Protein AF-A0A959T6V8-F1 (afdb_monomer_lite)

Sequence (102 aa):
MNHRILFAALTISVLSACTDATGQKDPVVLRNNIDSVSYGLGTDIGNNLRMQLQGELLDTLNTAALTEGIRDALDSTERMTADNVRELVQAFMLDAQKRMLA

Structure (mmCIF, N/CA/C/O backbone):
data_AF-A0A959T6V8-F1
#
_entry.id   AF-A0A959T6V8-F1
#
loop_
_atom_site.group_PDB
_atom_site.id
_atom_site.type_symbol
_atom_site.label_atom_id
_atom_site.label_alt_id
_atom_site.label_comp_id
_atom_site.label_asym_id
_atom_site.label_entity_id
_atom_site.label_seq_id
_atom_site.pdbx_PDB_ins_code
_atom_site.Cartn_x
_atom_site.Cartn_y
_atom_site.Cartn_z
_atom_site.occupancy
_atom_site.B_iso_or_equiv
_atom_site.auth_seq_id
_atom_site.auth_comp_id
_atom_site.auth_asym_id
_atom_site.auth_atom_id
_atom_site.pdbx_PDB_model_num
ATOM 1 N N . MET A 1 1 ? 49.125 -53.806 27.723 1.00 37.69 1 MET A N 1
ATOM 2 C CA . MET A 1 1 ? 49.902 -52.648 27.237 1.00 37.69 1 MET A CA 1
ATOM 3 C C . MET A 1 1 ? 48.925 -51.491 27.089 1.00 37.69 1 MET A C 1
ATOM 5 O O . MET A 1 1 ? 48.054 -51.555 26.236 1.00 37.69 1 MET A O 1
ATOM 9 N N . ASN A 1 2 ? 48.971 -50.530 28.017 1.00 41.50 2 ASN A N 1
ATOM 10 C CA . ASN A 1 2 ? 48.029 -49.409 28.103 1.00 41.50 2 ASN A CA 1
ATOM 11 C C . ASN A 1 2 ? 48.447 -48.304 27.128 1.00 41.50 2 ASN A C 1
ATOM 13 O O . ASN A 1 2 ? 49.556 -47.783 27.243 1.00 41.50 2 ASN A O 1
ATOM 17 N N . HIS A 1 3 ? 47.561 -47.898 26.220 1.00 50.44 3 HIS A N 1
ATOM 18 C CA . HIS A 1 3 ? 47.789 -46.736 25.362 1.00 50.44 3 HIS A CA 1
ATOM 19 C C . HIS A 1 3 ? 46.919 -45.571 25.819 1.00 50.44 3 HIS A C 1
ATOM 21 O O . HIS A 1 3 ? 45.766 -45.408 25.437 1.00 50.44 3 HIS A O 1
ATOM 27 N N . ARG A 1 4 ? 47.527 -44.770 26.698 1.00 54.19 4 ARG A N 1
ATOM 28 C CA . ARG A 1 4 ? 47.139 -43.391 26.979 1.00 54.19 4 ARG A CA 1
ATOM 29 C C . ARG A 1 4 ? 47.475 -42.582 25.728 1.00 54.19 4 ARG A C 1
ATOM 31 O O . ARG A 1 4 ? 48.658 -42.404 25.463 1.00 54.19 4 ARG A O 1
ATOM 38 N N . ILE A 1 5 ? 46.484 -42.079 24.997 1.00 64.06 5 ILE A N 1
ATOM 39 C CA . ILE A 1 5 ? 46.678 -40.914 24.126 1.00 64.06 5 ILE A CA 1
ATOM 40 C C . ILE A 1 5 ? 45.480 -39.984 24.309 1.00 64.06 5 ILE A C 1
ATOM 42 O O . ILE A 1 5 ? 44.346 -40.302 23.964 1.00 64.06 5 ILE A O 1
ATOM 46 N N . LEU A 1 6 ? 45.790 -38.844 24.921 1.00 55.56 6 LEU A N 1
ATOM 47 C CA . LEU A 1 6 ? 44.992 -37.632 24.978 1.00 55.56 6 LEU A CA 1
ATOM 48 C C . LEU A 1 6 ? 44.790 -37.102 23.555 1.00 55.56 6 LEU A C 1
ATOM 50 O O . LEU A 1 6 ? 45.769 -36.773 22.893 1.00 55.56 6 LEU A O 1
ATOM 54 N N . PHE A 1 7 ? 43.541 -36.941 23.128 1.00 52.34 7 PHE A N 1
ATOM 55 C CA . PHE A 1 7 ? 43.191 -36.012 22.057 1.00 52.34 7 PHE A CA 1
ATOM 56 C C . PHE A 1 7 ? 42.193 -34.999 22.606 1.00 52.34 7 PHE A C 1
ATOM 58 O O . PHE A 1 7 ? 40.985 -35.214 22.643 1.00 52.34 7 PHE A O 1
ATOM 65 N N . ALA A 1 8 ? 42.748 -33.889 23.084 1.00 55.38 8 ALA A N 1
ATOM 66 C CA . ALA A 1 8 ? 42.037 -32.633 23.185 1.00 55.38 8 ALA A CA 1
ATOM 67 C C . ALA A 1 8 ? 41.895 -32.064 21.768 1.00 55.38 8 ALA A C 1
ATOM 69 O O . ALA A 1 8 ? 42.909 -31.819 21.122 1.00 55.38 8 ALA A O 1
ATOM 70 N N . ALA A 1 9 ? 40.669 -31.854 21.290 1.00 53.91 9 ALA A N 1
ATOM 71 C CA . ALA A 1 9 ? 40.398 -30.952 20.171 1.00 53.91 9 ALA A CA 1
ATOM 72 C C . ALA A 1 9 ? 38.904 -30.591 20.111 1.00 53.91 9 ALA A C 1
ATOM 74 O O . ALA A 1 9 ? 38.096 -31.280 19.500 1.00 53.91 9 ALA A O 1
ATOM 75 N N . LEU A 1 10 ? 38.570 -29.494 20.792 1.00 56.75 10 LEU A N 1
ATOM 76 C CA . LEU A 1 10 ? 37.829 -28.365 20.227 1.00 56.75 10 LEU A CA 1
ATOM 77 C C . LEU A 1 10 ? 36.601 -28.702 19.350 1.00 56.75 10 LEU A C 1
ATOM 79 O O . LEU A 1 10 ? 36.640 -28.587 18.127 1.00 56.75 10 LEU A O 1
ATOM 83 N N . THR A 1 11 ? 35.465 -29.015 19.972 1.00 58.81 11 THR A N 1
ATOM 84 C CA . THR A 1 11 ? 34.165 -28.920 19.295 1.00 58.81 11 THR A CA 1
ATOM 85 C C . THR A 1 11 ? 33.744 -27.452 19.231 1.00 58.81 11 THR A C 1
ATOM 87 O O . THR A 1 11 ? 33.126 -26.932 20.160 1.00 58.81 11 THR A O 1
ATOM 90 N N . ILE A 1 12 ? 34.099 -26.766 18.143 1.00 61.59 12 ILE A N 1
ATOM 91 C CA . ILE A 1 12 ? 33.478 -25.489 17.774 1.00 61.59 12 ILE A CA 1
ATOM 92 C C . ILE A 1 12 ? 32.057 -25.815 17.309 1.00 61.59 12 ILE A C 1
ATOM 94 O O . ILE A 1 12 ? 31.825 -26.162 16.153 1.00 61.59 12 ILE A O 1
ATOM 98 N N . SER A 1 13 ? 31.094 -25.737 18.221 1.00 60.34 13 SER A N 1
ATOM 99 C CA . SER A 1 13 ? 29.684 -25.627 17.862 1.00 60.34 13 SER A CA 1
ATOM 100 C C . SER A 1 13 ? 29.465 -24.243 17.258 1.00 60.34 13 SER A C 1
ATOM 102 O O . SER A 1 13 ? 29.342 -23.250 17.974 1.00 60.34 13 SER A O 1
ATOM 104 N N . VAL A 1 14 ? 29.478 -24.177 15.927 1.00 59.12 14 VAL A N 1
ATOM 105 C CA . VAL A 1 14 ? 29.080 -22.992 15.167 1.00 59.12 14 VAL A CA 1
ATOM 106 C C . VAL A 1 14 ? 27.592 -22.765 15.436 1.00 59.12 14 VAL A C 1
ATOM 108 O O . VAL A 1 14 ? 26.744 -23.493 14.924 1.00 59.12 14 VAL A O 1
ATOM 111 N N . LEU A 1 15 ? 27.262 -21.771 16.264 1.00 56.16 15 LEU A N 1
ATOM 112 C CA . LEU A 1 15 ? 25.916 -21.208 16.292 1.00 56.16 15 LEU A CA 1
ATOM 113 C C . LEU A 1 15 ? 25.716 -20.410 14.997 1.00 56.16 15 LEU A C 1
ATOM 115 O O . LEU A 1 15 ? 25.872 -19.193 14.977 1.00 56.16 15 LEU A O 1
ATOM 119 N N . SER A 1 16 ? 25.361 -21.089 13.909 1.00 59.19 16 SER A N 1
ATOM 120 C CA . SER A 1 16 ? 24.703 -20.452 12.765 1.00 59.19 16 SER A CA 1
ATOM 121 C C . SER A 1 16 ? 23.236 -20.225 13.129 1.00 59.19 16 SER A C 1
ATOM 123 O O . SER A 1 16 ? 22.341 -20.891 12.620 1.00 59.19 16 S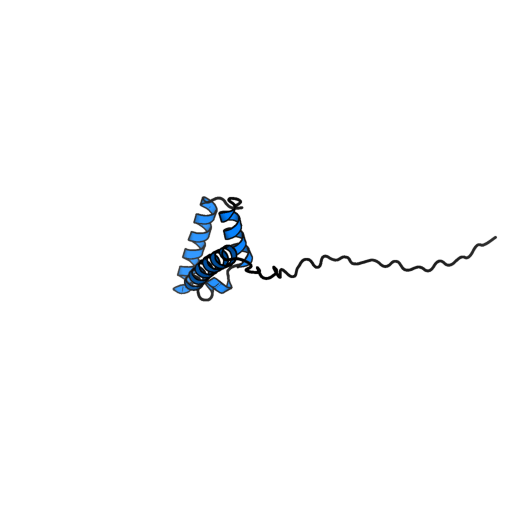ER A O 1
ATOM 125 N N . ALA A 1 17 ? 22.997 -19.331 14.089 1.00 54.56 17 ALA A N 1
ATOM 126 C CA . ALA A 1 17 ? 21.667 -18.814 14.354 1.00 54.56 17 ALA A CA 1
ATOM 127 C C . ALA A 1 17 ? 21.391 -17.705 13.334 1.00 54.56 17 ALA A C 1
ATOM 129 O O . ALA A 1 17 ? 22.110 -16.713 13.278 1.00 54.56 17 ALA A O 1
ATOM 130 N N . CYS A 1 18 ? 20.376 -17.943 12.509 1.00 58.03 18 CYS A N 1
ATOM 131 C CA . CYS A 1 18 ? 19.806 -17.073 11.491 1.00 58.03 18 CYS A CA 1
ATOM 132 C C . CYS A 1 18 ? 19.822 -15.583 11.873 1.00 58.03 18 CYS A C 1
ATOM 134 O O . CYS A 1 18 ? 18.981 -15.121 12.643 1.00 58.03 18 CYS A O 1
ATOM 136 N N . THR A 1 19 ? 20.729 -14.818 11.275 1.00 52.44 19 THR A N 1
ATOM 137 C CA . THR A 1 19 ? 20.688 -13.350 11.243 1.00 52.44 19 THR A CA 1
ATOM 138 C C . THR A 1 19 ? 20.182 -12.869 9.882 1.00 52.44 19 THR A C 1
ATOM 140 O O . THR A 1 19 ? 20.793 -12.024 9.250 1.00 52.44 19 THR A O 1
ATOM 143 N N . ASP A 1 20 ? 19.025 -13.373 9.447 1.00 52.88 20 ASP A N 1
ATOM 144 C CA . ASP A 1 20 ? 18.265 -12.806 8.317 1.00 52.88 20 ASP A CA 1
ATOM 145 C C . ASP A 1 20 ? 17.054 -12.006 8.833 1.00 52.88 20 ASP A C 1
ATOM 147 O O . ASP A 1 20 ? 15.933 -12.143 8.350 1.00 52.88 20 ASP A O 1
ATOM 151 N N . ALA A 1 21 ? 17.245 -11.206 9.886 1.00 51.84 21 ALA A N 1
ATOM 152 C CA . ALA A 1 21 ? 16.153 -10.486 10.551 1.00 51.84 21 ALA A CA 1
ATOM 153 C C . ALA A 1 21 ? 16.436 -8.997 10.793 1.00 51.84 21 ALA A C 1
ATOM 155 O O . ALA A 1 21 ? 15.834 -8.379 11.667 1.00 51.84 21 ALA A O 1
ATOM 156 N N . THR A 1 22 ? 17.303 -8.383 9.992 1.00 50.12 22 THR A N 1
ATOM 157 C CA . THR A 1 22 ? 17.267 -6.929 9.807 1.00 50.12 22 THR A CA 1
ATOM 158 C C . THR A 1 22 ? 16.741 -6.674 8.407 1.00 50.12 22 THR A C 1
ATOM 160 O O . THR A 1 22 ? 17.496 -6.741 7.443 1.00 50.12 22 THR A O 1
ATOM 163 N N . GLY A 1 23 ? 15.427 -6.444 8.299 1.00 54.75 23 GLY A N 1
ATOM 164 C CA . GLY A 1 23 ? 14.684 -6.146 7.067 1.00 54.75 23 GLY A CA 1
ATOM 165 C C . GLY A 1 23 ? 15.055 -4.809 6.422 1.00 54.75 23 GLY A C 1
ATOM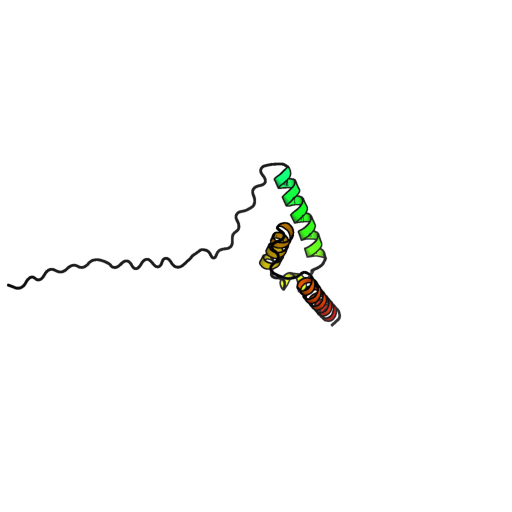 166 O O . GLY A 1 23 ? 14.184 -4.045 6.011 1.00 54.75 23 GLY A O 1
ATOM 167 N N . GLN A 1 24 ? 16.349 -4.516 6.341 1.00 49.44 24 GLN A N 1
ATOM 168 C CA . GLN A 1 24 ? 16.900 -3.419 5.577 1.00 49.44 24 GLN A CA 1
ATOM 169 C C . GLN A 1 24 ? 16.850 -3.851 4.108 1.00 49.44 24 GLN A C 1
ATOM 171 O O . GLN A 1 24 ? 17.792 -4.432 3.580 1.00 49.44 24 GLN A O 1
ATOM 176 N N . LYS A 1 25 ? 15.699 -3.646 3.456 1.00 64.94 25 LYS A N 1
ATOM 177 C CA . LYS A 1 25 ? 15.638 -3.715 1.994 1.00 64.94 25 LYS A CA 1
ATOM 178 C C . LYS A 1 25 ? 16.614 -2.665 1.476 1.00 64.94 25 LYS A C 1
ATOM 180 O O . LYS A 1 25 ? 16.482 -1.493 1.838 1.00 64.94 25 LYS A O 1
ATOM 185 N N . ASP A 1 26 ? 17.598 -3.099 0.694 1.00 75.19 26 ASP A N 1
ATOM 186 C CA . ASP A 1 26 ? 18.554 -2.183 0.086 1.00 75.19 26 ASP A CA 1
ATOM 187 C C . ASP A 1 26 ? 17.798 -1.056 -0.632 1.00 75.19 26 ASP A C 1
ATOM 189 O O . ASP A 1 26 ? 16.762 -1.316 -1.262 1.00 75.19 26 ASP A O 1
ATOM 193 N N . PRO A 1 27 ? 18.273 0.200 -0.536 1.00 78.50 27 PRO A N 1
ATOM 194 C CA . PRO A 1 27 ? 17.648 1.304 -1.241 1.00 78.50 27 PRO A CA 1
ATOM 195 C C . PRO A 1 27 ? 17.534 0.975 -2.730 1.00 78.50 27 PRO A C 1
ATOM 197 O O . PRO A 1 27 ? 18.517 0.597 -3.371 1.00 78.50 27 PRO A O 1
ATOM 200 N N . VAL A 1 28 ? 16.336 1.140 -3.293 1.00 84.81 28 VAL A N 1
ATOM 201 C CA . VAL A 1 28 ? 16.138 0.983 -4.736 1.00 84.81 28 VAL A CA 1
ATOM 202 C C . VAL A 1 28 ? 16.951 2.067 -5.444 1.00 84.81 28 VAL A C 1
ATOM 204 O O . VAL A 1 28 ? 16.689 3.259 -5.287 1.00 84.81 28 VAL A O 1
ATOM 207 N N . VAL A 1 29 ? 17.961 1.658 -6.211 1.00 92.12 29 VAL A N 1
ATOM 208 C CA . VAL A 1 29 ? 18.800 2.577 -6.988 1.00 92.12 29 VAL A CA 1
ATOM 209 C C . VAL A 1 29 ? 18.062 2.965 -8.268 1.00 92.12 29 VAL A C 1
ATOM 211 O O . VAL A 1 29 ? 17.731 2.098 -9.073 1.00 92.12 29 VAL A O 1
ATOM 214 N N . LEU A 1 30 ? 17.846 4.264 -8.481 1.00 95.31 30 LEU A N 1
ATOM 215 C CA . LEU A 1 30 ? 17.198 4.801 -9.682 1.00 95.31 30 LEU A CA 1
ATOM 216 C C . LEU A 1 30 ? 18.247 4.996 -10.784 1.00 95.31 30 LEU A C 1
ATOM 218 O O . LEU A 1 30 ? 19.033 5.942 -10.742 1.00 95.31 30 LEU A O 1
ATOM 222 N N . ARG A 1 31 ? 18.320 4.069 -11.741 1.00 94.81 31 ARG A N 1
ATOM 223 C CA . ARG A 1 31 ? 19.382 4.010 -12.762 1.00 94.81 31 ARG A CA 1
ATOM 224 C C . ARG A 1 31 ? 18.947 4.605 -14.096 1.00 94.81 31 ARG A C 1
ATOM 226 O O . ARG A 1 31 ? 19.798 4.994 -14.891 1.00 94.81 31 ARG A O 1
ATOM 233 N N . ASN A 1 32 ? 17.646 4.641 -14.363 1.00 95.50 32 ASN A N 1
ATOM 234 C CA . ASN A 1 32 ? 17.077 5.133 -15.612 1.00 95.50 32 ASN A CA 1
ATOM 235 C C . ASN A 1 32 ? 15.762 5.907 -15.378 1.00 95.50 32 ASN A C 1
ATOM 237 O O . ASN A 1 32 ? 15.248 5.988 -14.263 1.00 95.50 32 ASN A O 1
ATOM 241 N N . ASN A 1 33 ? 15.205 6.475 -16.451 1.00 96.50 33 ASN A N 1
ATOM 242 C CA . ASN A 1 33 ? 13.979 7.276 -16.378 1.00 96.50 33 ASN A CA 1
ATOM 243 C C . ASN A 1 33 ? 12.757 6.478 -15.900 1.00 96.50 33 ASN A C 1
ATOM 245 O O . ASN A 1 33 ? 11.926 7.029 -15.185 1.00 96.50 33 ASN A O 1
ATOM 249 N N . ILE A 1 34 ? 12.640 5.203 -16.279 1.00 96.94 34 ILE A N 1
ATOM 250 C CA . ILE A 1 34 ? 11.534 4.341 -15.845 1.00 96.94 34 ILE A CA 1
ATOM 251 C C . ILE A 1 34 ? 11.617 4.080 -14.342 1.00 96.94 34 ILE A C 1
ATOM 253 O O . ILE A 1 34 ? 10.585 4.136 -13.675 1.00 96.94 34 ILE A O 1
ATOM 257 N N . ASP A 1 35 ? 12.817 3.886 -13.790 1.00 95.44 35 ASP A N 1
ATOM 258 C CA . ASP A 1 35 ? 13.001 3.727 -12.344 1.00 95.44 35 ASP A CA 1
ATOM 259 C C . ASP A 1 35 ? 12.506 4.981 -11.602 1.00 95.44 35 ASP A C 1
ATOM 261 O O . ASP A 1 35 ? 11.737 4.882 -10.647 1.00 95.44 35 ASP A O 1
ATOM 265 N N . SER A 1 36 ? 12.879 6.171 -12.087 1.00 95.44 36 SER A N 1
ATOM 266 C CA . SER A 1 36 ? 12.453 7.452 -11.507 1.00 95.44 36 SER A CA 1
ATOM 267 C C . SER A 1 36 ? 10.943 7.674 -11.596 1.00 95.44 36 SER A C 1
ATOM 269 O O . SER A 1 36 ? 10.330 8.111 -10.623 1.00 95.44 3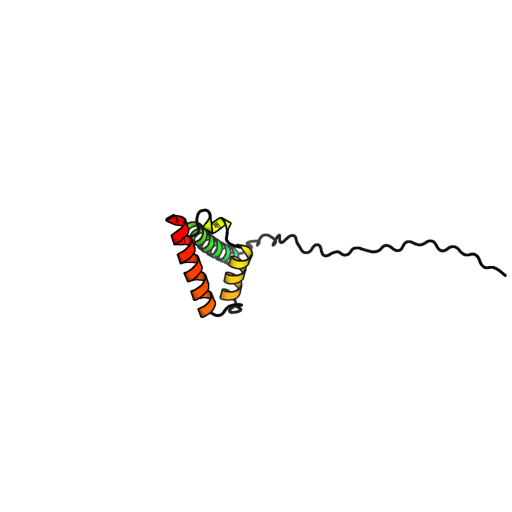6 SER A O 1
ATOM 271 N N . VAL A 1 37 ? 10.325 7.356 -12.739 1.00 96.94 37 VAL A N 1
ATOM 272 C CA . VAL A 1 37 ? 8.864 7.432 -12.906 1.00 96.94 37 VAL A CA 1
ATOM 273 C C . VAL A 1 37 ? 8.166 6.460 -11.954 1.00 96.94 37 VAL A C 1
ATOM 275 O O . VAL A 1 37 ? 7.224 6.852 -11.270 1.00 96.94 37 VAL A O 1
ATOM 278 N N . SER A 1 38 ? 8.653 5.223 -11.852 1.00 95.12 38 SER A N 1
ATOM 279 C CA . SER A 1 38 ? 8.080 4.195 -10.972 1.00 95.12 38 SER A CA 1
ATOM 280 C C . SER A 1 38 ? 8.167 4.603 -9.499 1.00 95.12 38 SER A C 1
ATOM 282 O O . SER A 1 38 ? 7.177 4.529 -8.771 1.00 95.12 38 SER A O 1
ATOM 284 N N . TYR A 1 39 ? 9.327 5.109 -9.071 1.00 95.00 39 TYR A N 1
ATOM 285 C CA . TYR A 1 39 ? 9.522 5.638 -7.721 1.00 95.00 39 TYR A CA 1
ATOM 286 C C . TYR A 1 39 ? 8.620 6.850 -7.445 1.00 95.00 39 TYR A C 1
ATOM 288 O O . TYR A 1 39 ? 8.038 6.963 -6.364 1.00 95.00 39 TYR A O 1
ATOM 296 N N . GLY A 1 40 ? 8.466 7.740 -8.429 1.00 96.12 40 GLY A N 1
ATOM 297 C CA . GLY A 1 40 ? 7.581 8.901 -8.353 1.00 96.12 40 GLY A CA 1
ATOM 298 C C . GLY A 1 40 ? 6.112 8.519 -8.159 1.00 96.12 40 GLY A C 1
ATOM 299 O O . GLY A 1 40 ? 5.466 9.055 -7.262 1.00 96.12 40 GLY A O 1
ATOM 300 N N . LEU A 1 41 ? 5.606 7.545 -8.924 1.00 95.00 41 LEU A N 1
ATOM 301 C CA . LEU A 1 41 ? 4.242 7.022 -8.770 1.00 95.00 41 LEU A CA 1
ATOM 302 C C . LEU A 1 41 ? 4.024 6.408 -7.382 1.00 95.00 41 LEU A C 1
ATOM 304 O O . LEU A 1 41 ? 3.039 6.721 -6.716 1.00 95.00 41 LEU A O 1
ATOM 308 N N . GLY A 1 42 ? 4.966 5.586 -6.909 1.00 92.88 42 GLY A N 1
ATOM 309 C CA . GLY A 1 42 ? 4.898 5.019 -5.560 1.00 92.88 42 GLY A CA 1
ATOM 310 C C . GLY A 1 42 ? 4.915 6.092 -4.464 1.00 92.88 42 GLY A C 1
ATOM 311 O O . GLY A 1 42 ? 4.163 6.000 -3.494 1.00 92.88 42 GLY A O 1
ATOM 312 N N . THR A 1 43 ? 5.722 7.143 -4.641 1.00 94.44 43 THR A N 1
ATOM 313 C CA . THR A 1 43 ? 5.796 8.280 -3.709 1.00 94.44 43 THR A CA 1
ATOM 314 C C . THR A 1 43 ? 4.485 9.068 -3.669 1.00 94.44 43 THR A C 1
ATOM 316 O O . THR A 1 43 ? 4.026 9.432 -2.586 1.00 94.44 43 THR A O 1
ATOM 319 N N . ASP A 1 44 ? 3.862 9.318 -4.822 1.00 95.56 44 ASP A N 1
ATOM 320 C CA . ASP A 1 44 ? 2.568 10.003 -4.903 1.00 95.56 44 ASP A CA 1
ATOM 321 C C . ASP A 1 44 ? 1.455 9.195 -4.216 1.00 95.56 44 ASP A C 1
ATOM 323 O O . ASP A 1 44 ? 0.754 9.720 -3.347 1.00 95.56 44 ASP A O 1
ATOM 327 N N . ILE A 1 45 ? 1.356 7.891 -4.501 1.00 93.44 45 ILE A N 1
ATOM 328 C CA . ILE A 1 45 ? 0.403 6.985 -3.836 1.00 93.44 45 ILE A CA 1
ATOM 329 C C . ILE A 1 45 ? 0.623 6.993 -2.317 1.00 93.44 45 ILE A C 1
ATOM 331 O O . ILE A 1 45 ? -0.323 7.183 -1.551 1.00 93.44 45 ILE A O 1
ATOM 335 N N . GLY A 1 46 ? 1.872 6.845 -1.868 1.00 91.12 46 GLY A N 1
ATOM 336 C CA . GLY A 1 46 ? 2.219 6.838 -0.447 1.00 91.12 46 GLY A CA 1
ATOM 337 C C . GLY A 1 46 ? 1.875 8.149 0.266 1.00 91.12 46 GLY A C 1
ATOM 338 O O . GLY A 1 46 ? 1.342 8.128 1.376 1.00 91.12 46 GLY A O 1
ATOM 339 N N . ASN A 1 47 ? 2.112 9.297 -0.375 1.00 92.19 47 ASN A N 1
ATOM 340 C CA . ASN A 1 47 ? 1.738 10.599 0.177 1.00 92.19 47 ASN A CA 1
ATOM 341 C C . ASN A 1 47 ? 0.221 10.754 0.306 1.00 92.19 47 ASN A C 1
ATOM 343 O O . ASN A 1 47 ? -0.250 11.229 1.340 1.00 92.19 47 ASN A O 1
ATOM 347 N N . ASN A 1 48 ? -0.543 10.319 -0.698 1.00 90.69 48 ASN A N 1
ATOM 348 C CA . ASN A 1 48 ? -2.003 10.333 -0.640 1.00 90.69 48 ASN A CA 1
ATOM 349 C C . ASN A 1 48 ? -2.541 9.427 0.478 1.00 90.69 48 ASN A C 1
ATOM 351 O O . ASN A 1 48 ? -3.402 9.858 1.245 1.00 90.69 48 ASN A O 1
ATOM 355 N N . LEU A 1 49 ? -1.984 8.223 0.645 1.00 88.25 49 LEU A N 1
ATOM 356 C CA . LEU A 1 49 ? -2.336 7.328 1.753 1.00 88.25 49 LEU A CA 1
ATOM 357 C C . LEU A 1 49 ? -2.020 7.958 3.115 1.00 88.25 49 LEU A C 1
ATOM 359 O O . LEU A 1 49 ? -2.872 7.972 4.001 1.00 88.25 49 LEU A O 1
ATOM 363 N N . ARG A 1 50 ? -0.831 8.551 3.273 1.00 86.12 50 ARG A N 1
ATOM 364 C CA . ARG A 1 50 ? -0.431 9.247 4.506 1.00 86.12 50 ARG A CA 1
ATOM 365 C C . ARG A 1 50 ? -1.377 10.395 4.852 1.00 86.12 50 ARG A C 1
ATOM 367 O O . ARG A 1 50 ? -1.672 10.604 6.023 1.00 86.12 50 ARG A O 1
ATOM 374 N N . MET A 1 51 ? -1.849 11.136 3.850 1.00 85.06 51 MET A N 1
ATOM 375 C CA . MET A 1 51 ? -2.820 12.214 4.053 1.00 85.06 51 MET A CA 1
ATOM 376 C C . MET A 1 51 ? -4.199 11.704 4.484 1.00 85.06 51 MET A C 1
ATOM 378 O O . MET A 1 51 ? -4.885 12.422 5.205 1.00 85.06 51 MET A O 1
ATOM 382 N N . GLN A 1 52 ? -4.607 10.504 4.069 1.00 80.94 52 GLN A N 1
ATOM 383 C CA . GLN A 1 52 ? -5.902 9.919 4.439 1.00 80.94 52 GLN A CA 1
ATOM 384 C C . GLN A 1 52 ? -5.876 9.245 5.814 1.00 80.94 52 GLN A C 1
ATOM 386 O O . GLN A 1 52 ? -6.859 9.296 6.544 1.00 80.94 52 GLN A O 1
ATOM 391 N N . LEU A 1 53 ? -4.751 8.627 6.172 1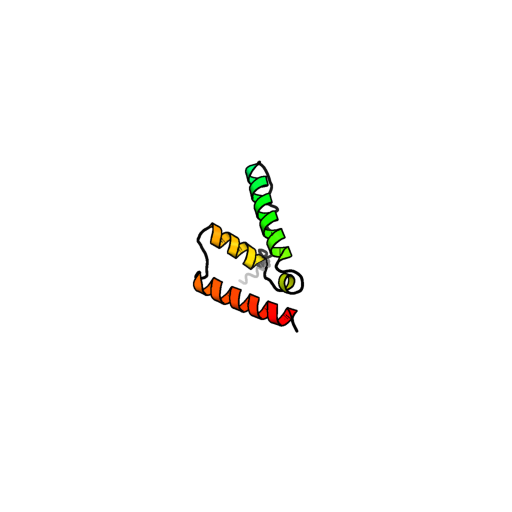.00 78.50 53 LEU A N 1
ATOM 392 C CA . LEU A 1 53 ? -4.604 7.793 7.365 1.00 78.50 53 LEU A CA 1
ATOM 393 C C . LEU A 1 53 ? -4.021 8.556 8.571 1.00 78.50 53 LEU A C 1
ATOM 395 O O . LEU A 1 53 ? -3.544 7.923 9.497 1.00 78.50 53 LEU A O 1
ATOM 399 N N . GLN A 1 54 ? -4.016 9.896 8.565 1.00 74.75 54 GLN A N 1
ATOM 400 C CA . GLN A 1 54 ? -3.303 10.742 9.542 1.00 74.75 54 GLN A CA 1
ATOM 401 C C . GLN A 1 54 ? -3.572 10.404 11.023 1.00 74.75 54 GLN A C 1
ATOM 403 O O . GLN A 1 54 ? -4.649 9.946 11.400 1.00 74.75 54 GLN A O 1
ATOM 408 N N . GLY A 1 55 ? -2.596 10.729 11.878 1.00 74.69 55 GLY A N 1
ATOM 409 C CA . GLY A 1 55 ? -2.688 10.557 13.330 1.00 74.69 55 GLY A CA 1
ATOM 410 C C . GLY A 1 55 ? -2.525 9.099 13.757 1.00 74.69 55 GLY A C 1
ATOM 411 O O . GLY A 1 55 ? -1.761 8.352 13.151 1.00 74.69 55 GLY A O 1
ATOM 412 N N . GLU A 1 56 ? -3.274 8.690 14.782 1.00 71.81 56 GLU A N 1
ATOM 413 C CA . GLU A 1 56 ? -3.178 7.354 15.394 1.00 71.81 56 GLU A CA 1
ATOM 414 C C . GLU A 1 56 ? -3.483 6.201 14.416 1.00 71.81 56 GLU A C 1
ATOM 416 O O . GLU A 1 56 ? -3.045 5.067 14.612 1.00 71.81 56 GLU A O 1
ATOM 421 N N . LEU A 1 57 ? -4.207 6.473 13.325 1.00 76.31 57 LEU A N 1
ATOM 422 C CA . LEU A 1 57 ? -4.483 5.480 12.285 1.00 76.31 57 LEU A CA 1
ATOM 423 C C . LEU A 1 57 ? -3.227 5.105 11.499 1.00 76.31 57 LEU A C 1
ATOM 425 O O . LEU A 1 57 ? -3.044 3.939 11.168 1.00 76.31 57 LEU A O 1
ATOM 429 N N . LEU A 1 58 ? -2.335 6.058 11.236 1.00 77.88 58 LEU A N 1
ATOM 430 C CA . LEU A 1 58 ? -1.090 5.791 10.527 1.00 77.88 58 LEU A CA 1
ATOM 431 C C . LEU A 1 58 ? -0.149 4.953 11.391 1.00 77.88 58 LEU A C 1
ATOM 433 O O . LEU A 1 58 ? 0.483 4.024 10.891 1.00 77.88 58 LEU A O 1
ATOM 437 N N . ASP A 1 59 ? -0.104 5.263 12.686 1.00 80.75 59 ASP A N 1
ATOM 438 C CA . ASP A 1 59 ? 0.788 4.623 13.654 1.00 80.75 59 ASP A CA 1
ATOM 439 C C . ASP A 1 59 ? 0.370 3.180 13.987 1.00 80.75 59 ASP A C 1
ATOM 441 O O . ASP A 1 59 ? 1.188 2.379 14.439 1.00 80.75 59 ASP A O 1
ATOM 445 N N . THR A 1 60 ? -0.894 2.821 13.743 1.00 82.88 60 THR A N 1
ATOM 446 C CA . THR A 1 60 ? -1.428 1.473 14.006 1.00 82.88 60 THR A CA 1
ATOM 447 C C . THR A 1 60 ? -1.295 0.514 12.825 1.00 82.88 60 THR A C 1
ATOM 449 O O . THR A 1 60 ? -1.415 -0.702 13.004 1.00 82.88 60 THR A O 1
ATOM 452 N N . LEU A 1 61 ? -1.029 1.015 11.617 1.00 86.38 61 LEU A N 1
ATOM 453 C CA . LEU A 1 61 ? -0.928 0.172 10.431 1.00 86.38 61 LEU A CA 1
ATOM 454 C C . LEU A 1 61 ? 0.443 -0.494 10.304 1.00 86.38 61 LEU A C 1
ATOM 456 O O . LEU A 1 61 ? 1.499 0.129 10.398 1.00 86.38 61 LEU A O 1
ATOM 460 N N . ASN A 1 62 ? 0.425 -1.783 9.964 1.00 90.81 62 ASN A N 1
ATOM 461 C CA . ASN A 1 62 ? 1.625 -2.502 9.561 1.00 90.81 62 ASN A CA 1
ATOM 462 C C . ASN A 1 62 ? 2.003 -2.110 8.121 1.00 90.81 62 ASN A C 1
ATOM 464 O O . ASN A 1 62 ? 1.486 -2.666 7.150 1.00 90.81 62 ASN A O 1
ATOM 468 N N . THR A 1 63 ? 2.925 -1.156 7.982 1.00 86.75 63 THR A N 1
ATOM 469 C CA . THR A 1 63 ? 3.388 -0.638 6.682 1.00 86.75 63 THR A CA 1
ATOM 470 C C . THR A 1 63 ? 4.054 -1.706 5.808 1.00 86.75 63 THR A C 1
ATOM 472 O O . THR A 1 63 ? 3.944 -1.653 4.581 1.00 86.75 63 THR A O 1
ATOM 475 N N . ALA A 1 64 ? 4.687 -2.720 6.407 1.00 90.31 64 ALA A N 1
ATOM 476 C CA . ALA A 1 64 ? 5.248 -3.847 5.666 1.00 90.31 64 ALA A CA 1
ATOM 477 C C . ALA A 1 64 ? 4.144 -4.715 5.041 1.00 90.31 64 ALA A C 1
ATOM 479 O O . ALA A 1 64 ? 4.240 -5.072 3.872 1.00 90.31 64 ALA A O 1
ATOM 480 N N . ALA A 1 65 ? 3.066 -4.995 5.778 1.00 93.31 65 ALA A N 1
ATOM 481 C CA . ALA A 1 65 ? 1.911 -5.719 5.246 1.00 93.31 65 ALA A CA 1
ATOM 482 C C . ALA A 1 65 ? 1.139 -4.898 4.199 1.00 93.31 65 ALA A C 1
ATOM 484 O O . ALA A 1 65 ? 0.707 -5.450 3.192 1.00 93.31 65 ALA A O 1
ATOM 485 N N . LEU A 1 66 ? 1.008 -3.581 4.398 1.00 91.44 66 LEU A N 1
ATOM 486 C CA . LEU A 1 66 ? 0.384 -2.676 3.427 1.00 91.44 66 LEU A CA 1
ATOM 487 C C . LEU A 1 66 ? 1.140 -2.678 2.091 1.00 91.44 66 LEU A C 1
ATOM 489 O O . LEU A 1 66 ? 0.539 -2.861 1.036 1.00 91.44 66 LEU A O 1
ATOM 493 N N . THR A 1 67 ? 2.461 -2.492 2.136 1.00 91.56 67 THR A N 1
ATOM 494 C CA . THR A 1 67 ? 3.297 -2.481 0.923 1.00 91.56 67 THR A CA 1
ATOM 495 C C . THR A 1 67 ? 3.336 -3.842 0.236 1.00 91.56 67 THR A C 1
ATOM 497 O O . THR A 1 67 ? 3.287 -3.901 -0.990 1.00 91.56 67 THR A O 1
ATOM 500 N N . GLU A 1 68 ? 3.353 -4.931 1.005 1.00 94.75 68 GLU A N 1
ATOM 501 C CA . GLU A 1 68 ? 3.248 -6.284 0.463 1.00 94.75 68 GLU A CA 1
ATOM 502 C C . GLU A 1 68 ? 1.885 -6.540 -0.194 1.00 94.75 68 GLU A C 1
ATOM 504 O O . GLU A 1 68 ? 1.836 -7.117 -1.273 1.00 94.75 68 GLU A O 1
ATOM 509 N N . GLY A 1 69 ? 0.785 -6.055 0.390 1.00 94.81 69 GLY A N 1
ATOM 510 C CA . GLY A 1 69 ? -0.548 -6.154 -0.210 1.00 94.81 69 GLY A CA 1
ATOM 511 C C . GLY A 1 69 ? -0.671 -5.391 -1.533 1.00 94.81 69 GLY A C 1
ATOM 512 O O . GLY A 1 69 ? -1.287 -5.894 -2.468 1.00 94.81 69 GLY A O 1
ATOM 513 N N . ILE A 1 70 ? -0.041 -4.214 -1.648 1.00 94.25 70 ILE A N 1
ATOM 514 C CA . ILE A 1 70 ? 0.044 -3.472 -2.921 1.00 94.25 70 ILE A CA 1
ATOM 515 C C . ILE A 1 70 ? 0.823 -4.285 -3.960 1.00 94.25 70 ILE A C 1
ATOM 517 O O . ILE A 1 70 ? 0.390 -4.382 -5.106 1.00 94.25 70 ILE A O 1
ATOM 521 N N . ARG A 1 71 ? 1.956 -4.881 -3.566 1.00 94.62 71 ARG A N 1
ATOM 522 C CA . ARG A 1 71 ? 2.769 -5.726 -4.450 1.00 94.62 71 ARG A CA 1
ATOM 523 C C . ARG A 1 71 ? 1.979 -6.944 -4.933 1.00 94.62 71 ARG A C 1
ATOM 525 O O . ARG A 1 71 ? 1.877 -7.150 -6.135 1.00 94.62 71 ARG A O 1
ATOM 532 N N . ASP A 1 72 ? 1.377 -7.692 -4.009 1.00 97.00 72 ASP A N 1
ATOM 533 C CA . ASP A 1 72 ? 0.580 -8.878 -4.329 1.00 97.00 72 ASP A CA 1
ATOM 534 C C . ASP A 1 72 ? -0.596 -8.523 -5.264 1.00 97.00 72 ASP A C 1
ATOM 536 O O . ASP A 1 72 ? -0.898 -9.292 -6.168 1.00 97.00 72 ASP A O 1
ATOM 540 N N . ALA A 1 73 ? -1.218 -7.345 -5.119 1.00 95.81 73 ALA A N 1
ATOM 541 C CA . ALA A 1 73 ? -2.285 -6.894 -6.018 1.00 95.81 73 ALA A CA 1
ATOM 542 C C . ALA A 1 73 ? -1.795 -6.538 -7.432 1.00 95.81 73 ALA A C 1
ATOM 544 O O . ALA A 1 73 ? -2.450 -6.860 -8.422 1.00 95.81 73 ALA A O 1
ATOM 545 N N . LEU A 1 74 ? -0.628 -5.895 -7.551 1.00 95.06 74 LEU A N 1
ATOM 546 C CA . LEU A 1 74 ? -0.007 -5.623 -8.853 1.00 95.06 74 LEU A CA 1
ATOM 547 C C . LEU A 1 74 ? 0.386 -6.920 -9.575 1.00 95.06 74 LEU A C 1
ATOM 549 O O . LEU A 1 74 ? 0.261 -7.001 -10.797 1.00 95.06 74 LEU A O 1
ATOM 553 N N . ASP A 1 75 ? 0.806 -7.930 -8.813 1.00 97.00 75 ASP A N 1
ATOM 554 C CA . ASP A 1 75 ? 1.214 -9.243 -9.316 1.00 97.00 75 ASP A CA 1
ATOM 555 C C . ASP A 1 75 ? 0.025 -10.211 -9.516 1.00 97.00 75 ASP A C 1
ATOM 557 O O . ASP A 1 75 ? 0.199 -11.287 -10.088 1.00 97.00 75 ASP A O 1
ATOM 561 N N . SER A 1 76 ? -1.190 -9.840 -9.081 1.00 96.12 76 SER A N 1
ATOM 562 C CA . SER A 1 76 ? -2.381 -10.714 -9.038 1.00 96.12 76 SER A CA 1
ATOM 563 C C . SER A 1 76 ? -2.169 -12.002 -8.218 1.00 96.12 76 SER A C 1
ATOM 565 O O . SER A 1 76 ? -2.602 -13.093 -8.602 1.00 96.12 76 SER A O 1
ATOM 567 N N . THR A 1 77 ? -1.449 -11.884 -7.100 1.00 97.44 77 THR A N 1
ATOM 568 C CA . THR A 1 77 ? -1.112 -12.965 -6.160 1.00 97.44 77 THR A CA 1
ATOM 569 C C . THR A 1 77 ? -1.654 -12.705 -4.753 1.00 97.44 77 THR A C 1
ATOM 571 O O . THR A 1 77 ? -1.041 -13.096 -3.757 1.00 97.44 77 THR A O 1
ATOM 574 N N . GLU A 1 78 ? -2.785 -12.011 -4.639 1.00 96.62 78 GLU A N 1
ATOM 575 C CA . GLU A 1 78 ? -3.381 -11.641 -3.361 1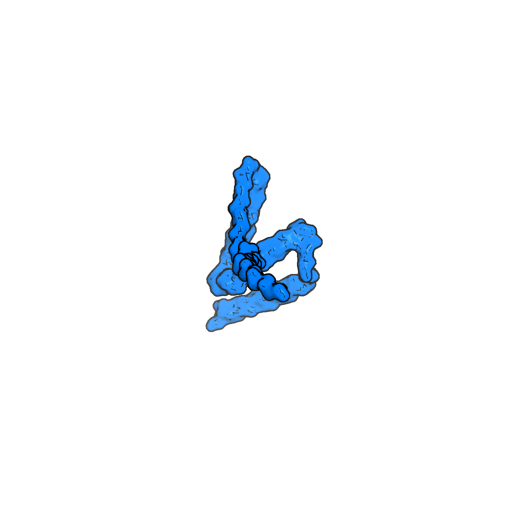.00 96.62 78 GLU A CA 1
ATOM 576 C C . GLU A 1 78 ? -3.715 -12.864 -2.499 1.00 96.62 78 GLU A C 1
ATOM 578 O O . GLU A 1 78 ? -4.283 -13.861 -2.945 1.00 96.62 78 GLU A O 1
ATOM 583 N N . ARG A 1 79 ? -3.409 -12.763 -1.202 1.00 95.56 79 ARG A N 1
ATOM 584 C CA . ARG A 1 79 ? -3.650 -13.833 -0.212 1.00 95.56 79 ARG A CA 1
ATOM 585 C C . ARG A 1 79 ? -5.064 -13.805 0.370 1.00 95.56 79 ARG A C 1
ATOM 587 O O . ARG A 1 79 ? -5.412 -14.647 1.195 1.00 95.56 79 ARG A O 1
ATOM 594 N N . MET A 1 80 ? -5.857 -12.809 -0.015 1.00 95.88 80 MET A N 1
ATOM 595 C CA . MET A 1 80 ? -7.223 -12.583 0.444 1.00 95.88 80 MET A CA 1
ATOM 596 C C . MET A 1 80 ? -8.143 -12.424 -0.761 1.00 95.88 80 MET A C 1
ATOM 598 O O . MET A 1 80 ? -7.765 -11.828 -1.766 1.00 95.88 80 MET A O 1
ATOM 602 N N . THR A 1 81 ? -9.374 -12.920 -0.645 1.00 95.62 81 THR A N 1
ATOM 603 C CA . THR A 1 81 ? -10.401 -12.681 -1.663 1.00 95.62 81 THR A CA 1
ATOM 604 C C . THR A 1 81 ? -10.817 -11.210 -1.665 1.00 95.62 81 THR A C 1
ATOM 606 O O . THR A 1 81 ? -10.768 -10.536 -0.633 1.00 95.62 81 THR A O 1
ATOM 609 N N . ALA A 1 82 ? -11.293 -10.720 -2.812 1.00 93.38 82 ALA A N 1
ATOM 610 C CA . ALA A 1 82 ? -11.786 -9.348 -2.935 1.00 93.38 82 ALA A CA 1
ATOM 611 C C . ALA A 1 82 ? -12.906 -9.029 -1.928 1.00 93.38 82 ALA A C 1
ATOM 613 O O . ALA A 1 82 ? -12.959 -7.921 -1.396 1.00 93.38 82 ALA A O 1
ATOM 614 N N . ASP A 1 83 ? -13.776 -9.997 -1.633 1.00 96.19 83 ASP A N 1
ATOM 615 C CA . ASP A 1 83 ? -14.863 -9.817 -0.668 1.00 96.19 83 ASP A CA 1
ATOM 616 C C . ASP A 1 83 ? -14.335 -9.683 0.763 1.00 96.19 83 ASP A C 1
ATOM 618 O O . ASP A 1 83 ? -14.720 -8.746 1.463 1.00 96.19 83 ASP A O 1
ATOM 622 N N . ASN A 1 84 ? -13.361 -10.512 1.158 1.00 96.50 84 ASN A N 1
ATOM 623 C CA . ASN A 1 84 ? -12.728 -10.404 2.475 1.00 96.50 84 ASN A CA 1
ATOM 624 C C . ASN A 1 84 ? -11.979 -9.074 2.639 1.00 96.50 84 ASN A C 1
ATOM 626 O O . ASN A 1 84 ? -12.029 -8.467 3.707 1.00 96.50 84 ASN A O 1
ATOM 630 N N . VAL A 1 85 ? -11.294 -8.601 1.589 1.00 95.56 85 VAL A N 1
ATOM 631 C CA . VAL A 1 85 ? -10.628 -7.287 1.601 1.00 95.56 85 VAL A CA 1
ATOM 632 C C . VAL A 1 85 ? -11.651 -6.175 1.823 1.00 95.56 85 VAL A C 1
ATOM 634 O O . VAL A 1 85 ? -11.462 -5.327 2.695 1.00 95.56 85 VAL A O 1
ATOM 637 N N . ARG A 1 86 ? -12.757 -6.187 1.068 1.00 94.69 86 ARG A N 1
ATOM 638 C CA . ARG A 1 86 ? -13.814 -5.175 1.183 1.00 94.69 86 ARG A CA 1
ATOM 639 C C . ARG A 1 86 ? -14.426 -5.144 2.574 1.00 94.69 86 ARG A C 1
ATOM 641 O O . ARG A 1 86 ? -14.606 -4.053 3.106 1.00 94.69 86 ARG A O 1
ATOM 648 N N . GLU A 1 87 ? -14.771 -6.299 3.132 1.00 96.50 87 GLU A N 1
ATOM 649 C CA . GLU A 1 87 ? -15.396 -6.391 4.451 1.00 96.50 87 GLU A CA 1
ATOM 650 C C . GLU A 1 87 ? -14.454 -5.878 5.548 1.00 96.50 87 GLU A C 1
ATOM 652 O O . GLU A 1 87 ? -14.838 -5.016 6.341 1.00 96.50 87 GLU A O 1
ATOM 657 N N . LEU A 1 88 ? -13.195 -6.331 5.541 1.00 94.88 88 LEU A N 1
ATOM 658 C CA . LEU A 1 88 ? -12.211 -5.971 6.561 1.00 94.88 88 LEU A CA 1
ATOM 659 C C . LEU A 1 88 ? -11.873 -4.477 6.534 1.00 94.88 88 LEU A C 1
ATOM 661 O O . LEU A 1 88 ? -11.859 -3.828 7.582 1.00 94.88 88 LEU A O 1
ATOM 665 N N . VAL A 1 89 ? -11.641 -3.912 5.346 1.00 92.19 89 VAL A N 1
ATOM 666 C CA . VAL A 1 89 ? -11.328 -2.483 5.204 1.00 92.19 89 VAL A CA 1
ATOM 667 C C . VAL A 1 89 ? -12.526 -1.622 5.608 1.00 92.19 89 VAL A C 1
ATOM 669 O O . VAL A 1 89 ? -12.350 -0.643 6.328 1.00 92.19 89 VAL A O 1
ATOM 672 N N . GLN A 1 90 ? -13.752 -1.987 5.216 1.00 92.00 90 GLN A N 1
ATOM 673 C CA . GLN A 1 90 ? -14.952 -1.245 5.623 1.00 92.00 90 GLN A CA 1
ATOM 674 C C . GLN A 1 90 ? -15.152 -1.265 7.141 1.00 92.00 90 GLN A C 1
ATOM 676 O O . GLN A 1 90 ? -15.399 -0.216 7.737 1.00 92.00 90 GLN A O 1
ATOM 681 N N . ALA A 1 91 ? -15.011 -2.433 7.773 1.00 93.31 91 ALA A N 1
ATOM 682 C CA . ALA A 1 91 ? -15.125 -2.563 9.221 1.00 93.31 91 ALA A CA 1
ATOM 683 C C . ALA A 1 91 ? -14.076 -1.710 9.951 1.00 93.31 91 ALA A C 1
ATOM 685 O O . ALA A 1 91 ? -14.417 -0.986 10.887 1.00 93.31 91 ALA A O 1
ATOM 686 N N . PHE A 1 92 ? -12.825 -1.736 9.481 1.00 90.19 92 PHE A N 1
ATOM 687 C CA . PHE A 1 92 ? -11.750 -0.908 10.023 1.00 90.19 92 PHE A CA 1
ATOM 688 C C . PHE A 1 92 ? -12.056 0.589 9.897 1.00 90.19 92 PHE A C 1
ATOM 690 O O . PHE A 1 92 ? -11.954 1.315 10.881 1.00 90.19 92 PHE A O 1
ATOM 697 N N . MET A 1 93 ? -12.490 1.056 8.723 1.00 87.00 93 MET A N 1
ATOM 698 C CA . MET A 1 93 ? -12.791 2.476 8.500 1.00 87.00 93 MET A CA 1
ATOM 699 C C . MET A 1 93 ? -13.971 2.970 9.347 1.00 87.00 93 MET A C 1
ATOM 701 O O . MET A 1 93 ? -13.961 4.107 9.821 1.00 87.00 93 MET A O 1
ATOM 705 N N . LEU A 1 94 ? -14.976 2.120 9.580 1.00 90.62 94 LEU A N 1
ATOM 706 C CA . LEU A 1 94 ? -16.079 2.431 10.491 1.00 90.62 94 LEU A CA 1
ATOM 707 C C . LEU A 1 94 ? -15.603 2.550 11.945 1.00 90.62 94 LEU A C 1
ATOM 709 O O . LEU A 1 94 ? -16.042 3.455 12.654 1.00 90.62 94 LEU A O 1
ATOM 713 N N . ASP A 1 95 ? -14.719 1.659 12.400 1.00 88.31 95 ASP A N 1
ATOM 714 C CA . ASP A 1 95 ? -14.138 1.730 13.748 1.00 88.31 95 ASP A CA 1
ATOM 715 C C . ASP A 1 95 ? -13.250 2.972 13.911 1.00 88.31 95 ASP A C 1
ATOM 717 O O . ASP A 1 95 ? -13.394 3.725 14.874 1.00 88.31 95 ASP A O 1
ATOM 721 N N . ALA A 1 96 ? -12.407 3.246 12.915 1.00 85.06 96 ALA A N 1
ATOM 722 C CA . ALA A 1 96 ? -11.578 4.440 12.829 1.00 85.06 96 ALA A CA 1
ATOM 723 C C . ALA A 1 96 ? -12.409 5.726 12.957 1.00 85.06 96 ALA A C 1
ATOM 725 O O . ALA A 1 96 ? -12.084 6.607 13.751 1.00 85.06 96 ALA A O 1
ATOM 726 N N . GLN A 1 97 ? -13.526 5.816 12.226 1.00 83.88 97 GLN A N 1
ATOM 727 C CA . GLN A 1 97 ? -14.429 6.963 12.298 1.00 83.88 97 GLN A CA 1
ATOM 728 C C . GLN A 1 97 ? -15.046 7.133 13.690 1.00 83.88 97 GLN A C 1
ATOM 730 O O . GLN A 1 97 ? -15.110 8.254 14.188 1.00 83.88 97 GLN A O 1
ATOM 735 N N . LYS A 1 98 ? -15.471 6.042 14.339 1.00 85.94 98 LYS A N 1
ATOM 736 C CA . LYS A 1 98 ? -16.020 6.102 15.703 1.00 85.94 98 LYS A CA 1
ATOM 737 C C . LYS A 1 98 ? -15.001 6.634 16.705 1.00 85.94 98 LYS A C 1
ATOM 739 O O . LYS A 1 98 ? -15.374 7.429 17.556 1.00 85.94 98 LYS A O 1
ATOM 744 N N . ARG A 1 99 ? -13.733 6.229 16.589 1.00 80.12 99 ARG A N 1
ATOM 745 C CA . ARG A 1 99 ? -12.646 6.694 17.467 1.00 80.12 99 ARG A CA 1
ATOM 746 C C . ARG A 1 99 ? -12.325 8.171 17.282 1.00 80.12 99 ARG A C 1
ATOM 748 O O . ARG A 1 99 ? -12.024 8.835 18.257 1.00 80.12 99 ARG A O 1
ATOM 755 N N . MET A 1 100 ? -12.418 8.687 16.057 1.00 73.12 100 MET A N 1
ATOM 756 C CA . MET A 1 100 ? -12.187 10.113 15.784 1.00 73.12 100 MET A CA 1
ATOM 757 C C . MET A 1 100 ? -13.323 11.026 16.274 1.00 73.12 100 MET A C 1
ATOM 759 O O . MET A 1 100 ? -13.120 12.230 16.397 1.00 73.12 100 MET A O 1
ATOM 763 N N . LEU A 1 101 ? -14.524 10.480 16.497 1.00 71.06 101 LEU A N 1
ATOM 764 C CA . LEU A 1 101 ? -15.700 11.222 16.970 1.00 71.06 101 LEU A CA 1
ATOM 765 C C . LEU A 1 101 ? -15.931 11.111 18.488 1.00 71.06 101 LEU A C 1
ATOM 767 O O . LEU A 1 101 ? -16.832 11.779 18.998 1.00 71.06 101 LEU A O 1
ATOM 771 N N . ALA A 1 102 ? -15.184 10.243 19.173 1.00 59.03 102 ALA A N 1
ATOM 772 C CA . ALA A 1 102 ? -15.271 9.997 20.613 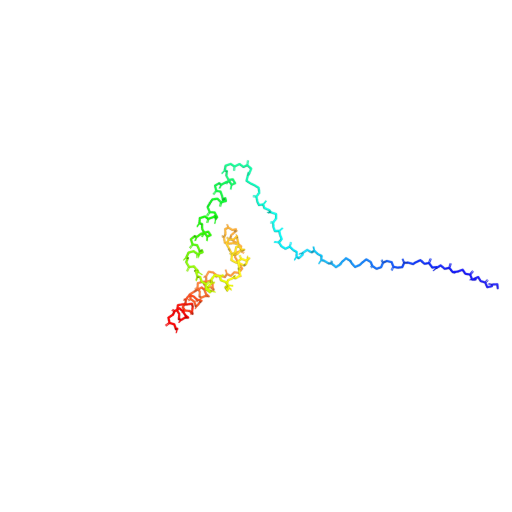1.00 59.03 102 ALA A CA 1
ATOM 773 C C . ALA A 1 102 ? -14.260 10.855 21.382 1.00 59.03 102 ALA A C 1
ATOM 775 O O . ALA A 1 102 ? -14.611 11.276 22.507 1.00 59.03 102 ALA A O 1
#

Foldseek 3Di:
DDDDDDDDDDDPPPPPPDPPPPPCPDPDDQDDPVSVVVVVVVVVVVVVVCVVQDDPSVVPDDVVVVVVQVVCVVVVNHPDDPVRVVVVVVVVVVVVVVVVVD

pLDDT: mean 81.02, std 16.82, range [37.69, 97.44]

Secondary structure (DSSP, 8-state):
------------------------PPP----SHHHHHHHHHHHHHHHHHHHHSTTHHHHHS-HHHHHHHHHHHHHT--SS-HHHHHHHHHHHHHHHHHHHH-

Radius of gyration: 25.39 Å; chains: 1; bounding box: 66×65×44 Å